Protein AF-A0A958FFM6-F1 (afdb_monomer)

Nearest PDB structures (foldseek):
  8to0-assembly1_Cp  TM=3.064E-01  e=2.381E+00  Mus musculus
  7rro-assembly1_k  TM=3.015E-01  e=3.607E+00  Bos taurus
  7qh7-assembly1_a  TM=2.965E-01  e=4.759E+00  Homo sapiens

Mean predicted aligned error: 13.39 Å

Secondary structure (DSSP, 8-state):
-PPP-------S--S-----------PPPPSSHHHHHHHHHHH--HHHHHHHHHHHHHHTTT--EEEE-TTSS-EEEE-SSSTTPPP---SS-SSS-HHHHHHHHHHHHHHHH-

Radius of gyration: 28.59 Å; Cα contacts (8 Å, |Δi|>4): 71; chains: 1; bounding box: 31×59×91 Å

Structure (mmCIF, N/CA/C/O backbone):
data_AF-A0A958FFM6-F1
#
_entry.id   AF-A0A958FFM6-F1
#
loop_
_atom_site.group_PDB
_atom_site.id
_atom_site.type_symbol
_atom_site.label_atom_id
_atom_site.label_alt_id
_atom_site.label_comp_id
_atom_site.label_asym_id
_atom_site.label_entity_id
_atom_site.label_seq_id
_atom_site.pdbx_PDB_ins_code
_atom_site.Cartn_x
_atom_site.Cartn_y
_atom_site.Cartn_z
_atom_site.occupancy
_atom_site.B_iso_or_equiv
_atom_site.auth_seq_id
_atom_site.auth_comp_id
_atom_site.auth_asym_id
_atom_site.auth_atom_id
_atom_site.pdbx_PDB_model_num
ATOM 1 N N . MET A 1 1 ? 4.378 43.849 -72.735 1.00 42.16 1 MET A N 1
ATOM 2 C CA . MET A 1 1 ? 5.425 43.231 -71.892 1.00 42.16 1 MET A CA 1
ATOM 3 C C . MET A 1 1 ? 4.950 41.844 -71.479 1.00 42.16 1 MET A C 1
ATOM 5 O O . MET A 1 1 ? 3.832 41.720 -70.995 1.00 42.16 1 MET A O 1
ATOM 9 N N . LEU A 1 2 ? 5.735 40.816 -71.815 1.00 39.72 2 LEU A N 1
ATOM 10 C CA . LEU A 1 2 ? 5.396 39.387 -71.757 1.00 39.72 2 LEU A CA 1
ATOM 11 C C . LEU A 1 2 ? 5.200 38.875 -70.317 1.00 39.72 2 LEU A C 1
ATOM 13 O O . LEU A 1 2 ? 6.012 39.169 -69.445 1.00 39.72 2 LEU A O 1
ATOM 17 N N . ARG A 1 3 ? 4.179 38.035 -70.096 1.00 42.94 3 ARG A N 1
ATOM 18 C CA . ARG A 1 3 ? 4.086 37.148 -68.923 1.00 42.94 3 ARG A CA 1
ATOM 19 C C . ARG A 1 3 ? 4.833 35.839 -69.224 1.00 42.94 3 ARG A C 1
ATOM 21 O O . ARG A 1 3 ? 4.546 35.250 -70.266 1.00 42.94 3 ARG A O 1
ATOM 28 N N . PRO A 1 4 ? 5.728 35.339 -68.356 1.00 51.75 4 PRO A N 1
ATOM 29 C CA . PRO A 1 4 ? 6.276 34.000 -68.522 1.00 51.75 4 PRO A CA 1
ATOM 30 C C . PRO A 1 4 ? 5.272 32.941 -68.045 1.00 51.75 4 PRO A C 1
ATOM 32 O O . PRO A 1 4 ? 4.743 32.993 -66.935 1.00 51.75 4 PRO A O 1
ATOM 35 N N . ILE A 1 5 ? 5.015 31.981 -68.930 1.00 53.03 5 ILE A N 1
ATOM 36 C CA . ILE A 1 5 ? 4.238 30.764 -68.700 1.00 53.03 5 ILE A CA 1
ATOM 37 C C . ILE A 1 5 ? 5.101 29.817 -67.858 1.00 53.03 5 ILE A C 1
ATOM 39 O O . ILE A 1 5 ? 6.092 29.279 -68.351 1.00 53.03 5 ILE A O 1
ATOM 43 N N . ILE A 1 6 ? 4.732 29.595 -66.597 1.00 57.38 6 ILE A N 1
ATOM 44 C CA . ILE A 1 6 ? 5.332 28.546 -65.766 1.00 57.38 6 ILE A CA 1
ATOM 45 C C . ILE A 1 6 ? 4.674 27.223 -66.178 1.00 57.38 6 ILE A C 1
ATOM 47 O O . ILE A 1 6 ? 3.542 26.929 -65.795 1.00 57.38 6 ILE A O 1
ATOM 51 N N . ARG A 1 7 ? 5.357 26.435 -67.019 1.00 52.03 7 ARG A N 1
ATOM 52 C CA . ARG A 1 7 ? 4.976 25.041 -67.288 1.00 52.03 7 ARG A CA 1
ATOM 53 C C . ARG A 1 7 ? 5.290 24.225 -66.036 1.00 52.03 7 ARG A C 1
ATOM 55 O O . ARG A 1 7 ? 6.447 23.910 -65.778 1.00 52.03 7 ARG A O 1
ATOM 62 N N . ASN A 1 8 ? 4.246 23.888 -65.284 1.00 49.41 8 ASN A N 1
ATOM 63 C CA . ASN A 1 8 ? 4.277 22.841 -64.270 1.00 49.41 8 ASN A CA 1
ATOM 64 C C . ASN A 1 8 ? 4.719 21.527 -64.922 1.00 49.41 8 ASN A C 1
ATOM 66 O O .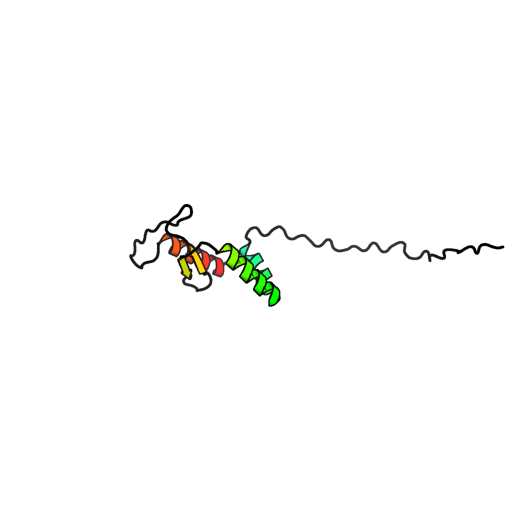 ASN A 1 8 ? 3.951 20.893 -65.644 1.00 49.41 8 ASN A O 1
ATOM 70 N N . LEU A 1 9 ? 5.965 21.134 -64.674 1.00 56.12 9 LEU A N 1
ATOM 71 C CA . LEU A 1 9 ? 6.494 19.825 -65.026 1.00 56.12 9 LEU A CA 1
ATOM 72 C C . LEU A 1 9 ? 6.414 18.945 -63.771 1.00 56.12 9 LEU A C 1
ATOM 74 O O . LEU A 1 9 ? 7.392 18.780 -63.051 1.00 56.12 9 LEU A O 1
ATOM 78 N N . PHE A 1 10 ? 5.223 18.427 -63.465 1.00 52.34 10 PHE A N 1
ATOM 79 C CA . PHE A 1 10 ? 5.091 17.344 -62.489 1.00 52.34 10 PHE A CA 1
ATOM 80 C C . PHE A 1 10 ? 5.399 16.020 -63.205 1.00 52.34 10 PHE A C 1
ATOM 82 O O . PHE A 1 10 ? 4.708 15.695 -64.174 1.00 52.34 10 PHE A O 1
ATOM 89 N N . PRO A 1 11 ? 6.426 15.254 -62.794 1.00 48.25 11 PRO A N 1
ATOM 90 C CA . PRO A 1 11 ? 6.680 13.946 -63.378 1.00 48.25 11 PRO A CA 1
ATOM 91 C C . PRO A 1 11 ? 5.569 12.966 -62.972 1.00 48.25 11 PRO A C 1
ATOM 93 O O . PRO A 1 11 ? 5.259 12.799 -61.795 1.00 48.25 11 PRO A O 1
ATOM 96 N N . ALA A 1 12 ? 4.982 12.301 -63.968 1.00 57.31 12 ALA A N 1
ATOM 97 C CA . ALA A 1 12 ? 3.825 11.407 -63.864 1.00 57.31 12 ALA A CA 1
ATOM 98 C C . ALA A 1 12 ? 4.116 10.020 -63.231 1.00 57.31 12 ALA A C 1
ATOM 100 O O . ALA A 1 12 ? 3.433 9.050 -63.541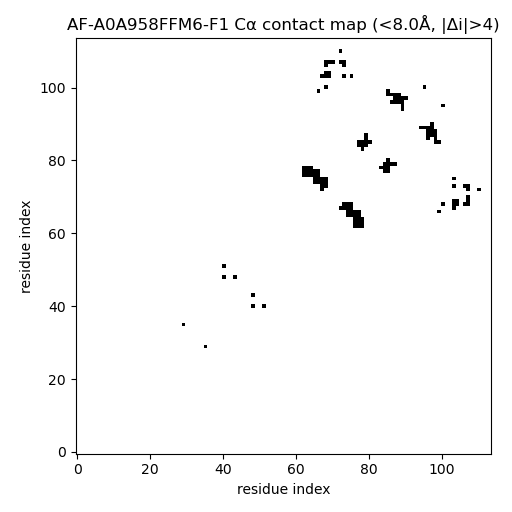 1.00 57.31 12 ALA A O 1
ATOM 101 N N . TRP A 1 13 ? 5.112 9.902 -62.345 1.00 50.66 13 TRP A N 1
ATOM 102 C CA . TRP A 1 13 ? 5.593 8.617 -61.799 1.00 50.66 13 TRP A CA 1
ATOM 103 C C . TRP A 1 13 ? 5.304 8.408 -60.302 1.00 50.66 13 TRP A C 1
ATOM 105 O O . TRP A 1 13 ? 5.999 7.653 -59.633 1.00 50.66 13 TRP A O 1
ATOM 115 N N . LEU A 1 14 ? 4.271 9.055 -59.757 1.00 51.88 14 LEU A N 1
ATOM 116 C CA . LEU A 1 14 ? 3.816 8.847 -58.370 1.00 51.88 14 LEU A CA 1
ATOM 117 C C . LEU A 1 14 ? 2.365 8.350 -58.308 1.00 51.88 14 LEU A C 1
ATOM 119 O O . LEU A 1 14 ? 1.610 8.696 -57.405 1.00 51.88 14 LEU A O 1
ATOM 123 N N . ALA A 1 15 ? 1.953 7.536 -59.277 1.00 55.12 15 ALA A N 1
ATOM 124 C CA . ALA A 1 15 ? 0.686 6.820 -59.217 1.00 55.12 15 ALA A CA 1
ATOM 125 C C . ALA A 1 15 ? 0.972 5.342 -58.937 1.00 55.12 15 ALA A C 1
ATOM 127 O O . ALA A 1 15 ? 1.290 4.592 -59.852 1.00 55.12 15 ALA A O 1
ATOM 128 N N . GLY A 1 16 ? 0.869 4.925 -57.673 1.00 54.91 16 GLY A N 1
ATOM 129 C CA . GLY A 1 16 ? 0.766 3.497 -57.356 1.00 54.91 16 GLY A CA 1
ATOM 130 C C . GLY A 1 16 ? 1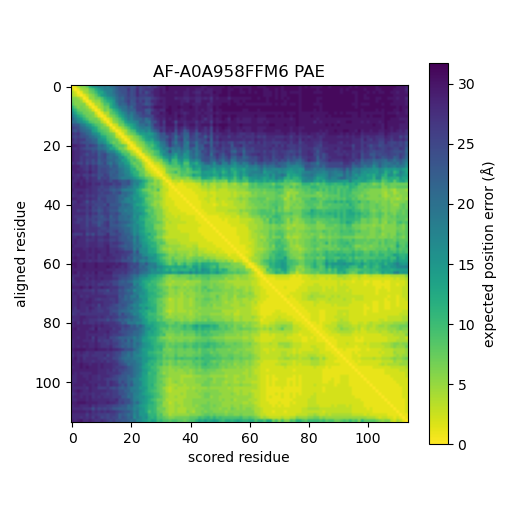.707 2.966 -56.286 1.00 54.91 16 GLY A C 1
ATOM 131 O O . GLY A 1 16 ? 2.259 1.887 -56.452 1.00 54.91 16 GLY A O 1
ATOM 132 N N . MET A 1 17 ? 1.858 3.663 -55.162 1.00 58.94 17 MET A N 1
ATOM 133 C CA . MET A 1 17 ? 2.306 3.005 -53.937 1.00 58.94 17 MET A CA 1
ATOM 134 C C . MET A 1 17 ? 1.194 3.158 -52.905 1.00 58.94 17 MET A C 1
ATOM 136 O O . MET A 1 17 ? 1.129 4.142 -52.174 1.00 58.94 17 MET A O 1
ATOM 140 N N . VAL A 1 18 ? 0.257 2.207 -52.908 1.00 59.91 18 VAL A N 1
ATOM 141 C CA . VAL A 1 18 ? -0.688 2.045 -51.801 1.00 59.91 18 VAL A CA 1
ATOM 142 C C . VAL A 1 18 ? 0.152 1.586 -50.621 1.00 59.91 18 VAL A C 1
ATOM 144 O O . VAL A 1 18 ? 0.512 0.416 -50.513 1.00 59.91 18 VAL A O 1
ATOM 147 N N . ILE A 1 19 ? 0.546 2.536 -49.780 1.00 63.81 19 ILE A N 1
ATOM 148 C CA . ILE A 1 19 ? 1.216 2.237 -48.526 1.00 63.81 19 ILE A CA 1
ATOM 149 C C . ILE A 1 19 ? 0.153 1.568 -47.655 1.00 63.81 19 ILE A C 1
ATOM 151 O O . ILE A 1 19 ? -0.710 2.236 -47.087 1.00 63.81 19 ILE A O 1
ATOM 155 N N . PHE A 1 20 ? 0.178 0.237 -47.592 1.00 55.97 20 PHE A N 1
ATOM 156 C CA . PHE A 1 20 ? -0.497 -0.508 -46.538 1.00 55.97 20 PHE A CA 1
ATOM 157 C C . PHE A 1 20 ? 0.228 -0.158 -45.236 1.00 55.97 20 PHE A C 1
ATOM 159 O O . PHE A 1 20 ? 1.176 -0.830 -44.835 1.00 55.97 20 PHE A O 1
ATOM 166 N N . LEU A 1 21 ? -0.169 0.949 -44.600 1.00 64.19 21 LEU A N 1
ATOM 167 C CA . LEU A 1 21 ? 0.153 1.141 -43.195 1.00 64.19 21 LEU A CA 1
ATOM 168 C C . LEU A 1 21 ? -0.491 -0.037 -42.455 1.00 64.19 21 LEU A C 1
ATOM 170 O O . LEU A 1 21 ? -1.702 -0.236 -42.608 1.00 64.19 21 LEU A O 1
ATOM 174 N N . PRO A 1 22 ? 0.267 -0.827 -41.677 1.00 59.09 22 PRO A N 1
ATOM 175 C CA . PRO A 1 22 ? -0.359 -1.792 -40.801 1.00 59.09 22 PRO A CA 1
ATOM 176 C C . PRO A 1 22 ? -1.247 -0.988 -39.854 1.00 59.09 22 PRO A C 1
ATOM 178 O O . PRO A 1 22 ? -0.770 -0.104 -39.139 1.00 59.09 22 PRO A O 1
ATOM 181 N N . LEU A 1 23 ? -2.552 -1.251 -39.902 1.00 59.00 23 LEU A N 1
ATOM 182 C CA . LEU A 1 23 ? -3.477 -0.741 -38.908 1.00 59.00 23 LEU A CA 1
ATOM 183 C C . LEU A 1 23 ? -2.992 -1.327 -37.583 1.00 59.00 23 LEU A C 1
ATOM 185 O O . LEU A 1 23 ? -3.131 -2.529 -37.356 1.00 59.00 23 LEU A O 1
ATOM 189 N N . ALA A 1 24 ? -2.318 -0.512 -36.770 1.00 61.47 24 ALA A N 1
ATOM 190 C CA . ALA A 1 24 ? -1.885 -0.928 -35.449 1.00 61.47 24 ALA A CA 1
ATOM 191 C C . ALA A 1 24 ? -3.132 -1.440 -34.730 1.00 61.47 24 ALA A C 1
ATOM 193 O O . ALA A 1 24 ? -4.080 -0.682 -34.516 1.00 61.47 24 ALA A O 1
ATOM 194 N N . ALA A 1 25 ? -3.170 -2.743 -34.453 1.00 57.50 25 ALA A N 1
ATOM 195 C CA . ALA A 1 25 ? -4.279 -3.350 -33.747 1.00 57.50 25 ALA A CA 1
ATOM 196 C C . ALA A 1 25 ? -4.383 -2.644 -32.392 1.00 57.50 25 ALA A C 1
ATOM 198 O O . ALA A 1 25 ? -3.500 -2.796 -31.545 1.00 57.50 25 ALA A O 1
ATOM 199 N N . GLN A 1 26 ? -5.422 -1.825 -32.213 1.00 61.88 26 GLN A N 1
ATOM 200 C CA . GLN A 1 26 ? -5.745 -1.266 -30.908 1.00 61.88 26 GLN A CA 1
ATOM 201 C C . GLN A 1 26 ? -5.990 -2.453 -29.981 1.00 61.88 26 GLN A C 1
ATOM 203 O O . GLN A 1 26 ? -6.951 -3.201 -30.163 1.00 61.88 26 GLN A O 1
ATOM 2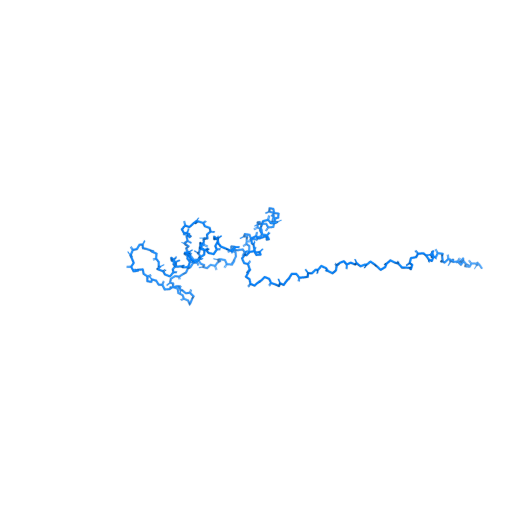08 N N . GLN A 1 27 ? -5.069 -2.663 -29.039 1.00 63.16 27 GLN A N 1
ATOM 209 C CA . GLN A 1 27 ? -5.247 -3.662 -27.995 1.00 63.16 27 GLN A CA 1
ATOM 210 C C . GLN A 1 27 ? -6.573 -3.356 -27.285 1.00 63.16 27 GLN A C 1
ATOM 212 O O . GLN A 1 27 ? -6.866 -2.176 -27.045 1.00 63.16 27 GLN A O 1
ATOM 217 N N . PRO A 1 28 ? -7.399 -4.373 -26.985 1.00 64.75 28 PRO A N 1
ATOM 218 C CA . PRO A 1 28 ? -8.622 -4.146 -26.233 1.00 64.75 28 PRO A CA 1
ATOM 219 C C . PRO A 1 28 ? -8.274 -3.434 -24.920 1.00 64.75 28 PRO A C 1
ATOM 221 O O . PRO A 1 28 ? -7.208 -3.696 -24.353 1.00 64.75 28 PRO A O 1
ATOM 224 N N . PRO A 1 29 ? -9.139 -2.525 -24.434 1.00 69.00 29 PRO A N 1
ATOM 225 C CA . PRO A 1 29 ? -8.856 -1.797 -23.208 1.00 69.00 29 PRO A CA 1
ATOM 226 C C . PRO A 1 29 ? -8.579 -2.803 -22.081 1.00 69.00 29 PRO A C 1
ATOM 228 O O . PRO A 1 29 ? -9.325 -3.783 -21.949 1.00 69.00 29 PRO A O 1
ATOM 231 N N . PRO A 1 30 ? -7.508 -2.608 -21.291 1.00 69.81 30 PRO A N 1
ATOM 232 C CA . PRO A 1 30 ? -7.168 -3.536 -20.226 1.00 69.81 30 PRO A CA 1
ATOM 233 C C . PRO A 1 30 ? -8.349 -3.639 -19.258 1.00 69.81 30 PRO A C 1
ATOM 235 O O . PRO A 1 30 ? -8.836 -2.630 -18.752 1.00 69.81 30 PRO A O 1
ATOM 238 N N . LYS A 1 31 ? -8.820 -4.868 -19.009 1.00 61.59 31 LYS A N 1
ATOM 239 C CA . LYS A 1 31 ? -9.949 -5.125 -18.095 1.00 61.59 31 LYS A CA 1
ATOM 240 C C . LYS A 1 31 ? -9.619 -4.699 -16.663 1.00 61.59 31 LYS A C 1
ATOM 242 O O . LYS A 1 31 ? -10.482 -4.187 -15.960 1.00 61.59 31 LYS A O 1
ATOM 247 N N . CYS A 1 32 ? -8.361 -4.886 -16.266 1.00 69.56 32 CYS A N 1
ATOM 248 C CA . CYS A 1 32 ? -7.821 -4.499 -14.971 1.00 69.56 32 CYS A CA 1
ATOM 249 C C . CYS A 1 32 ? -6.614 -3.583 -15.186 1.00 69.56 32 CYS A C 1
ATOM 251 O O . CYS A 1 32 ? -5.689 -3.913 -15.925 1.00 69.56 32 CYS A O 1
ATOM 253 N N . GLY A 1 33 ? -6.603 -2.428 -14.523 1.00 79.75 33 GLY A N 1
ATOM 254 C CA . GLY A 1 33 ? -5.580 -1.407 -14.755 1.00 79.75 33 GLY A CA 1
ATOM 255 C C . GLY A 1 33 ? -4.210 -1.704 -14.139 1.00 79.75 33 GLY A C 1
ATOM 256 O O . GLY A 1 33 ? -3.274 -0.961 -14.409 1.00 79.75 33 GLY A O 1
ATOM 257 N N . MET A 1 34 ? -4.061 -2.731 -13.290 1.00 80.00 34 MET A N 1
ATOM 258 C CA . MET A 1 34 ? -2.816 -2.938 -12.534 1.00 80.00 34 MET A CA 1
ATOM 259 C C . MET A 1 34 ? -1.644 -3.369 -13.421 1.00 80.00 34 MET A C 1
ATOM 261 O O . MET A 1 34 ? -0.625 -2.684 -13.415 1.00 80.00 34 MET A O 1
ATOM 265 N N . ALA A 1 35 ? -1.799 -4.428 -14.222 1.00 80.06 35 ALA A N 1
ATOM 266 C CA . ALA A 1 35 ? -0.753 -4.890 -15.140 1.00 80.06 35 ALA A CA 1
ATOM 267 C C . ALA A 1 35 ? -0.327 -3.775 -16.110 1.00 80.06 35 ALA A C 1
ATOM 269 O O . ALA A 1 35 ? 0.850 -3.440 -16.210 1.00 80.06 35 ALA A O 1
ATOM 270 N N . HIS A 1 36 ? -1.303 -3.078 -16.697 1.00 84.44 36 HIS A N 1
ATOM 271 C CA . HIS A 1 36 ? -1.041 -1.918 -17.547 1.00 84.44 36 HIS A CA 1
ATOM 272 C C . HIS A 1 36 ? -0.293 -0.792 -16.805 1.00 84.44 36 HIS A C 1
ATOM 274 O O . HIS A 1 36 ? 0.623 -0.169 -17.347 1.00 84.44 36 HIS A O 1
ATOM 280 N N . ARG A 1 37 ? -0.633 -0.529 -15.535 1.00 83.06 37 ARG A N 1
ATOM 281 C CA . ARG A 1 37 ? 0.105 0.440 -14.709 1.00 83.06 37 ARG A CA 1
ATOM 282 C C . ARG A 1 37 ? 1.540 -0.001 -14.428 1.00 83.06 37 ARG A C 1
ATOM 284 O O . ARG A 1 37 ? 2.408 0.860 -14.363 1.00 83.06 37 ARG A O 1
ATOM 291 N N . LEU A 1 38 ? 1.806 -1.293 -14.262 1.00 85.06 38 LEU A N 1
ATOM 292 C CA . LEU A 1 38 ? 3.167 -1.803 -14.076 1.00 85.06 38 LEU A CA 1
ATOM 293 C C . LEU A 1 38 ? 3.995 -1.673 -15.355 1.00 85.06 38 LEU A C 1
ATOM 295 O O . LEU A 1 38 ? 5.114 -1.170 -15.298 1.00 85.06 38 LEU A O 1
ATOM 299 N N . GLU A 1 39 ? 3.433 -2.044 -16.503 1.00 86.12 39 GLU A N 1
ATOM 300 C CA . GLU A 1 39 ? 4.089 -1.906 -17.809 1.00 86.12 39 GLU A CA 1
ATOM 301 C C . GLU A 1 39 ? 4.424 -0.448 -18.123 1.00 86.12 39 GLU A C 1
ATOM 303 O O . GLU A 1 39 ? 5.563 -0.124 -18.460 1.00 86.12 39 GLU A O 1
ATOM 308 N N . THR A 1 40 ? 3.453 0.453 -17.946 1.00 86.06 40 THR A N 1
ATOM 309 C CA . THR A 1 40 ? 3.677 1.893 -18.141 1.00 86.06 40 THR A CA 1
ATOM 310 C C . THR A 1 40 ? 4.751 2.422 -17.197 1.00 86.06 40 THR A C 1
ATOM 312 O O . THR A 1 40 ? 5.596 3.208 -17.615 1.00 86.06 40 THR A O 1
ATOM 315 N N . TYR A 1 41 ? 4.786 1.955 -15.947 1.00 87.75 41 TYR A N 1
ATOM 316 C CA . TYR A 1 41 ? 5.820 2.344 -14.993 1.00 87.75 41 TYR A CA 1
ATOM 317 C C . TYR A 1 41 ? 7.209 1.805 -15.356 1.00 87.75 41 TYR A C 1
ATOM 319 O O . TYR A 1 41 ? 8.205 2.510 -15.184 1.00 87.75 41 TYR A O 1
ATOM 327 N N . ALA A 1 42 ? 7.284 0.568 -15.850 1.00 89.31 42 ALA A N 1
ATOM 328 C CA . ALA A 1 42 ? 8.527 -0.073 -16.266 1.00 89.31 42 ALA A CA 1
ATOM 329 C C . ALA A 1 42 ? 9.116 0.585 -17.524 1.00 89.31 42 ALA A C 1
ATOM 331 O O . ALA A 1 42 ? 10.331 0.749 -17.614 1.00 89.31 42 ALA A O 1
ATOM 332 N N . ALA A 1 43 ? 8.256 1.001 -18.457 1.00 92.38 43 ALA A N 1
ATOM 333 C CA . ALA A 1 43 ? 8.645 1.679 -19.690 1.00 92.38 43 ALA A CA 1
ATOM 334 C C . ALA A 1 43 ? 8.932 3.184 -19.511 1.00 92.38 43 ALA A C 1
ATOM 336 O O . ALA A 1 43 ? 9.565 3.792 -20.374 1.00 92.38 43 ALA A O 1
ATOM 337 N N . ALA A 1 44 ? 8.478 3.795 -18.412 1.00 93.94 44 ALA A N 1
ATOM 338 C CA . ALA A 1 44 ? 8.572 5.235 -18.195 1.00 93.94 44 ALA A CA 1
ATOM 339 C C . ALA A 1 44 ? 10.000 5.731 -17.899 1.00 93.94 44 ALA A C 1
ATOM 341 O O . ALA A 1 44 ? 10.777 5.142 -17.135 1.00 93.94 44 ALA A O 1
ATOM 342 N N . THR A 1 45 ? 10.317 6.910 -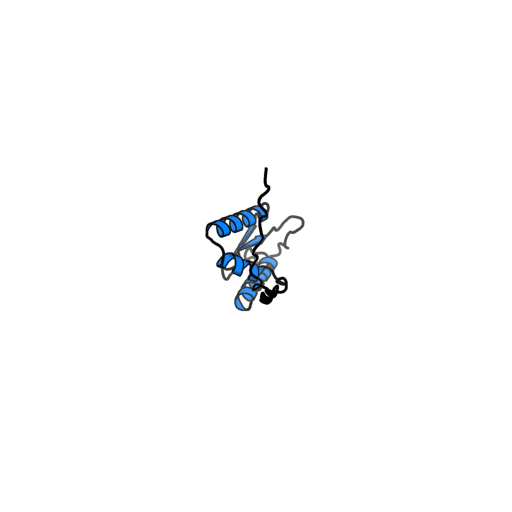18.435 1.00 97.00 45 THR A N 1
ATOM 343 C CA . THR A 1 45 ? 11.542 7.655 -18.128 1.00 97.00 45 THR A CA 1
ATOM 344 C C . THR A 1 45 ? 11.579 8.096 -16.655 1.00 97.00 45 THR A C 1
ATOM 346 O O . THR A 1 45 ? 10.556 8.114 -15.964 1.00 97.00 45 THR A O 1
ATOM 349 N N . PRO A 1 46 ? 12.749 8.479 -16.104 1.00 95.75 46 PRO A N 1
ATOM 350 C CA . PRO A 1 46 ? 12.829 8.992 -14.734 1.00 95.75 46 PRO A CA 1
ATOM 351 C C . PRO A 1 46 ? 11.891 10.178 -14.451 1.00 95.75 46 PRO A C 1
ATOM 353 O O . PRO A 1 46 ? 11.283 10.216 -13.383 1.00 95.75 46 PRO A O 1
ATOM 356 N N . ALA A 1 47 ? 11.739 11.104 -15.404 1.00 94.81 47 ALA A N 1
ATOM 357 C CA . ALA A 1 47 ? 10.860 12.265 -15.264 1.00 94.81 47 ALA A CA 1
ATOM 358 C C . ALA A 1 47 ? 9.374 11.866 -15.260 1.00 94.81 47 ALA A C 1
ATOM 360 O O . ALA A 1 47 ? 8.619 12.294 -14.391 1.00 94.81 47 ALA A O 1
ATOM 361 N N . GLU A 1 48 ? 8.961 10.978 -16.166 1.00 94.19 48 GLU A N 1
ATOM 362 C CA . GLU A 1 48 ? 7.586 10.462 -16.197 1.00 94.19 48 GLU A CA 1
ATOM 363 C C . GLU A 1 48 ? 7.251 9.668 -14.931 1.00 94.19 48 GLU A C 1
ATOM 365 O O . GLU A 1 48 ? 6.183 9.842 -14.348 1.00 94.19 48 GLU A O 1
ATOM 370 N N . ARG A 1 49 ? 8.182 8.844 -14.434 1.00 92.94 49 ARG A N 1
ATOM 371 C CA . ARG A 1 49 ? 7.995 8.128 -13.163 1.00 92.94 49 ARG A CA 1
ATOM 372 C C . ARG A 1 49 ? 7.836 9.076 -11.980 1.00 92.94 49 ARG A C 1
ATOM 374 O O . ARG A 1 49 ? 7.087 8.748 -11.061 1.00 92.94 49 ARG A O 1
ATOM 381 N N . ALA A 1 50 ? 8.520 10.221 -11.981 1.00 92.31 50 ALA A N 1
ATOM 382 C CA . ALA A 1 50 ? 8.334 11.246 -10.957 1.00 92.31 50 ALA A CA 1
ATOM 383 C C . ALA A 1 50 ? 6.912 11.823 -11.012 1.00 92.31 50 ALA A C 1
ATOM 385 O O . ALA A 1 50 ? 6.219 11.809 -9.997 1.00 92.31 50 ALA A O 1
ATOM 386 N N . LEU A 1 51 ? 6.430 12.178 -12.206 1.00 90.06 51 LEU A N 1
ATOM 387 C CA . LEU A 1 51 ? 5.062 12.661 -12.405 1.00 90.06 51 LEU A CA 1
ATOM 388 C C . LEU A 1 51 ? 4.005 11.627 -11.973 1.00 90.06 51 LEU A C 1
ATOM 390 O O . LEU A 1 51 ? 3.046 11.957 -11.279 1.00 90.06 51 LEU A O 1
ATOM 394 N N . LEU A 1 52 ? 4.192 10.347 -12.317 1.00 88.31 52 LEU A N 1
ATOM 395 C CA . LEU A 1 52 ? 3.293 9.268 -11.886 1.00 88.31 52 LEU A CA 1
ATOM 396 C C . LEU A 1 52 ? 3.248 9.128 -10.355 1.00 88.31 52 LEU A C 1
ATOM 398 O O . LEU A 1 52 ? 2.187 8.849 -9.791 1.00 88.31 52 LEU A O 1
ATOM 402 N N . LYS A 1 53 ? 4.384 9.322 -9.670 1.00 87.50 53 LYS A N 1
ATOM 403 C CA . LYS A 1 53 ? 4.437 9.331 -8.199 1.00 87.50 53 LYS A CA 1
ATOM 404 C C . LYS A 1 53 ? 3.701 10.540 -7.620 1.00 87.50 53 LYS A C 1
ATOM 406 O O . LYS A 1 53 ? 2.999 10.382 -6.626 1.00 87.50 53 LYS A O 1
ATOM 411 N N . GLU A 1 54 ? 3.846 11.717 -8.218 1.00 88.88 54 GLU A N 1
ATOM 412 C CA . GLU A 1 54 ? 3.158 12.939 -7.780 1.00 88.88 54 GLU A CA 1
ATOM 413 C C . GLU A 1 54 ? 1.638 12.820 -7.926 1.00 88.88 54 GLU A C 1
ATOM 415 O O . GLU A 1 54 ? 0.918 13.050 -6.955 1.00 88.88 54 GLU A O 1
ATOM 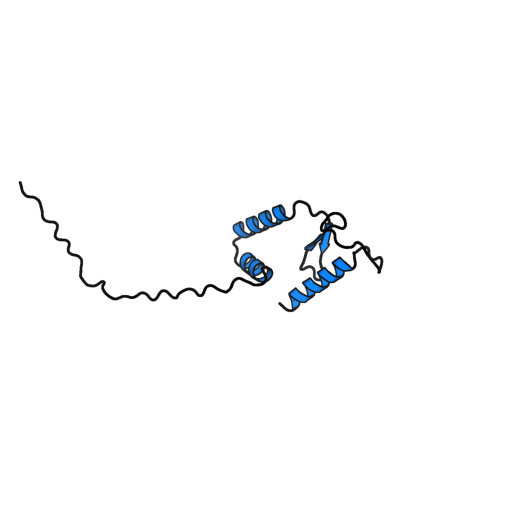420 N N . ASN A 1 55 ? 1.153 12.346 -9.077 1.00 87.00 55 ASN A N 1
ATOM 421 C CA . ASN A 1 55 ? -0.275 12.103 -9.302 1.00 87.00 55 ASN A CA 1
ATOM 422 C C . ASN A 1 55 ? -0.854 11.121 -8.278 1.00 87.00 55 ASN A C 1
ATOM 424 O O . ASN A 1 55 ? -1.922 11.360 -7.720 1.00 87.00 55 ASN A O 1
ATOM 428 N N . ARG A 1 56 ? -0.123 10.039 -7.974 1.00 82.75 56 ARG A N 1
ATOM 429 C CA . ARG A 1 56 ? -0.530 9.081 -6.939 1.00 82.75 56 ARG A CA 1
ATOM 430 C C . ARG A 1 56 ? -0.634 9.743 -5.564 1.00 82.75 56 ARG A C 1
ATOM 432 O O . ARG A 1 56 ? -1.622 9.525 -4.873 1.00 82.75 56 ARG A O 1
ATOM 439 N N . ARG A 1 57 ? 0.350 10.559 -5.176 1.00 80.56 57 ARG A N 1
ATOM 440 C CA . ARG A 1 57 ? 0.332 11.275 -3.888 1.00 80.56 57 ARG A CA 1
ATOM 441 C C . ARG A 1 57 ? -0.853 12.230 -3.781 1.00 80.56 57 ARG A C 1
ATOM 443 O O . ARG A 1 57 ? -1.445 12.321 -2.714 1.00 80.56 57 ARG A O 1
ATOM 450 N N . ALA A 1 58 ? -1.214 12.906 -4.870 1.00 79.38 58 ALA A N 1
ATOM 451 C CA . ALA A 1 58 ? -2.390 13.772 -4.902 1.00 79.38 58 ALA A CA 1
ATOM 452 C C . ALA A 1 58 ? -3.694 12.983 -4.677 1.00 79.38 58 ALA A C 1
ATOM 454 O O . ALA A 1 58 ? -4.560 13.438 -3.940 1.00 79.38 58 ALA A O 1
ATOM 455 N N . GLN A 1 59 ? -3.811 11.775 -5.239 1.00 74.06 59 GLN A N 1
ATOM 456 C CA . GLN A 1 59 ? -4.973 10.898 -5.020 1.00 74.06 59 GLN A CA 1
ATOM 457 C C . GLN A 1 59 ? -5.058 10.328 -3.596 1.00 74.06 59 GLN A C 1
ATOM 459 O O . GLN A 1 59 ? -6.128 9.913 -3.171 1.00 74.06 59 GLN A O 1
ATOM 464 N N . GLN A 1 60 ? -3.941 10.287 -2.872 1.00 72.50 60 GLN A N 1
ATOM 465 C CA . GLN A 1 60 ? -3.854 9.751 -1.511 1.00 72.50 60 GLN A CA 1
ATOM 466 C C . GLN A 1 60 ? -4.123 10.807 -0.426 1.00 72.50 60 GLN A C 1
ATOM 468 O O . GLN A 1 60 ? -4.030 10.492 0.758 1.00 72.50 60 GLN A O 1
ATOM 473 N N . GLN A 1 61 ? -4.428 12.055 -0.799 1.00 65.44 61 GLN A N 1
ATOM 474 C CA . GLN A 1 61 ? -4.721 13.129 0.152 1.00 65.44 61 GLN A CA 1
ATOM 475 C C . GLN A 1 61 ? -6.029 12.832 0.904 1.00 65.44 61 GLN A C 1
ATOM 477 O O . GLN A 1 61 ? -7.111 13.103 0.397 1.00 65.44 61 GLN A O 1
ATOM 482 N N . GLY A 1 62 ? -5.919 12.261 2.105 1.00 67.88 62 GLY A N 1
ATOM 483 C CA . GLY A 1 62 ? -7.051 11.949 2.986 1.00 67.88 62 GLY A CA 1
ATOM 484 C C . GLY A 1 62 ? -6.862 10.657 3.778 1.00 67.88 62 GLY A C 1
ATOM 485 O O . GLY A 1 62 ? -7.187 10.628 4.956 1.00 67.88 62 GLY A O 1
ATOM 486 N N . LEU A 1 63 ? -6.228 9.649 3.173 1.00 74.00 63 LEU A N 1
ATOM 487 C CA . LEU A 1 63 ? -6.015 8.347 3.805 1.00 74.00 63 LEU A CA 1
ATOM 488 C C . LEU A 1 63 ? -4.862 8.420 4.809 1.00 74.00 63 LEU A C 1
ATOM 490 O O . LEU A 1 63 ? -3.715 8.682 4.432 1.00 74.00 63 LEU A O 1
ATOM 494 N N . THR A 1 64 ? -5.159 8.180 6.083 1.00 77.81 64 THR A N 1
ATOM 495 C CA . THR A 1 64 ? -4.178 8.306 7.171 1.00 77.81 64 THR A CA 1
ATOM 496 C C . THR A 1 64 ? -3.550 6.989 7.594 1.00 77.81 64 THR A C 1
ATOM 498 O O . THR A 1 64 ? -2.412 6.998 8.063 1.00 77.81 64 THR A O 1
ATOM 501 N N . GLU A 1 65 ? -4.252 5.866 7.436 1.00 90.31 65 GLU A N 1
ATOM 502 C CA . GLU A 1 65 ? -3.757 4.566 7.885 1.00 90.31 65 GLU A CA 1
ATOM 503 C C . GLU A 1 65 ? -3.178 3.758 6.722 1.00 90.31 65 GLU A C 1
ATOM 505 O O . GLU A 1 65 ? -3.661 3.808 5.585 1.00 90.31 65 GLU A O 1
ATOM 510 N N . THR A 1 66 ? -2.104 3.017 7.009 1.00 92.56 66 THR A N 1
ATOM 511 C CA . THR A 1 66 ? -1.416 2.192 6.014 1.00 92.56 66 THR A CA 1
ATOM 512 C C . THR A 1 66 ? -1.042 0.833 6.569 1.00 92.56 66 THR A C 1
ATOM 514 O O . THR A 1 66 ? -0.586 0.738 7.705 1.00 92.56 66 THR A O 1
ATOM 517 N N . TYR A 1 67 ? -1.152 -0.192 5.733 1.00 94.50 67 TYR A N 1
ATOM 518 C CA . TYR A 1 67 ? -0.766 -1.559 6.044 1.00 94.50 67 TYR A CA 1
ATOM 519 C C . TYR A 1 67 ? 0.032 -2.151 4.887 1.00 94.50 67 TYR A C 1
ATOM 521 O O . TYR A 1 67 ? -0.394 -2.101 3.731 1.00 94.50 67 TYR A O 1
ATOM 529 N N . LEU A 1 68 ? 1.220 -2.669 5.188 1.00 95.69 68 LEU A N 1
ATOM 530 C CA . LEU A 1 68 ? 2.067 -3.339 4.207 1.00 95.69 68 LEU A CA 1
ATOM 531 C C . LEU A 1 68 ? 1.666 -4.812 4.134 1.00 95.69 68 LEU A C 1
ATOM 533 O O . LEU A 1 68 ? 1.587 -5.476 5.166 1.00 95.69 68 LEU A O 1
ATOM 537 N N . SER A 1 69 ? 1.439 -5.321 2.925 1.00 96.19 69 SER A N 1
ATOM 538 C CA . SER A 1 6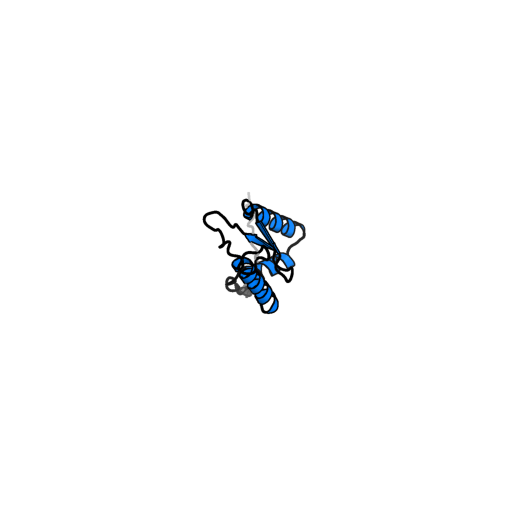9 ? 1.118 -6.731 2.733 1.00 96.19 69 SER A CA 1
ATOM 539 C C . SER A 1 69 ? 2.259 -7.639 3.216 1.00 96.19 69 SER A C 1
ATOM 541 O O . SER A 1 69 ? 3.424 -7.229 3.153 1.00 96.19 69 SER A O 1
ATOM 543 N N . PRO A 1 70 ? 1.967 -8.866 3.689 1.00 95.44 70 PRO A N 1
ATOM 544 C CA . PRO A 1 70 ? 2.989 -9.790 4.182 1.00 95.44 70 PRO A CA 1
ATOM 545 C C . PRO A 1 70 ? 4.149 -10.042 3.210 1.00 95.44 70 PRO A C 1
ATOM 547 O O . PRO A 1 70 ? 5.291 -10.178 3.648 1.00 95.44 70 PRO A O 1
ATOM 550 N N . SER A 1 71 ? 3.889 -10.073 1.898 1.00 95.62 71 SER A N 1
ATOM 551 C CA . SER A 1 71 ? 4.943 -10.234 0.889 1.00 95.62 71 SER A CA 1
ATOM 552 C C . SER A 1 71 ? 5.747 -8.954 0.617 1.00 95.62 71 SER A C 1
ATOM 554 O O . SER A 1 71 ? 6.777 -9.005 -0.054 1.00 95.62 71 SER A O 1
ATOM 556 N N . GLY A 1 72 ? 5.279 -7.796 1.088 1.00 94.31 72 GLY A N 1
ATOM 557 C CA . GLY A 1 72 ? 5.913 -6.494 0.887 1.00 94.31 72 GLY A CA 1
ATOM 558 C C . GLY A 1 72 ? 5.655 -5.849 -0.480 1.00 94.31 72 GLY A C 1
ATOM 559 O O . GLY A 1 72 ? 6.261 -4.821 -0.784 1.00 94.31 72 GLY A O 1
ATOM 560 N N . HIS A 1 73 ? 4.775 -6.413 -1.314 1.00 90.88 73 HIS A N 1
ATOM 561 C CA . HIS A 1 73 ? 4.499 -5.878 -2.655 1.00 90.88 73 HIS A CA 1
ATOM 562 C C . HIS A 1 73 ? 3.480 -4.734 -2.650 1.00 90.88 73 HIS A C 1
ATOM 564 O O . HIS A 1 73 ? 3.537 -3.855 -3.516 1.00 90.88 73 HIS A O 1
ATOM 570 N N . PHE A 1 74 ? 2.561 -4.717 -1.681 1.00 92.19 74 PHE A N 1
ATOM 571 C CA . PHE A 1 74 ? 1.458 -3.762 -1.656 1.00 92.19 74 PHE A CA 1
ATOM 572 C C . PHE A 1 74 ? 1.418 -2.976 -0.353 1.00 92.19 74 PHE A C 1
ATOM 574 O O . PHE A 1 74 ? 1.309 -3.545 0.727 1.00 92.19 74 PHE A O 1
ATOM 581 N N . LEU A 1 75 ? 1.434 -1.647 -0.468 1.00 92.38 75 LEU A N 1
ATOM 582 C CA . LEU A 1 75 ? 1.064 -0.747 0.620 1.00 92.38 75 LEU A CA 1
ATOM 583 C C . LEU A 1 75 ? -0.411 -0.369 0.458 1.00 92.38 75 LEU A C 1
ATOM 585 O O . LEU A 1 75 ? -0.781 0.300 -0.512 1.00 92.38 75 LEU A O 1
ATOM 589 N N . ILE A 1 76 ? -1.240 -0.825 1.390 1.00 92.06 76 ILE A N 1
ATOM 590 C CA . ILE A 1 76 ? -2.688 -0.631 1.402 1.00 92.06 76 ILE A CA 1
ATOM 591 C C . ILE A 1 76 ? -2.999 0.573 2.277 1.00 92.06 76 ILE A C 1
ATOM 593 O O . ILE A 1 76 ? -2.545 0.648 3.413 1.00 92.06 76 ILE A O 1
ATOM 597 N N . TYR A 1 77 ? -3.774 1.505 1.738 1.00 91.62 77 TYR A N 1
ATOM 598 C CA . TYR A 1 77 ? -4.290 2.657 2.465 1.00 91.62 77 TYR A CA 1
ATOM 599 C C . TYR A 1 77 ? -5.731 2.362 2.855 1.00 91.62 77 TYR A C 1
ATOM 601 O O . TYR A 1 77 ? -6.487 1.866 2.017 1.00 91.62 77 TYR A O 1
ATOM 609 N N . TYR A 1 78 ? -6.097 2.641 4.099 1.00 91.56 78 TYR A N 1
ATOM 610 C CA . TYR A 1 78 ? -7.424 2.330 4.617 1.00 91.56 78 TYR A CA 1
ATOM 611 C C . TYR A 1 78 ? -7.840 3.331 5.699 1.00 91.56 78 TYR A C 1
ATOM 613 O O . TYR A 1 78 ? -7.036 4.142 6.158 1.00 91.56 78 TYR A O 1
ATOM 621 N N . GLU A 1 79 ? -9.111 3.268 6.083 1.00 92.38 79 GLU A N 1
ATOM 622 C CA . GLU A 1 79 ? -9.688 4.020 7.195 1.00 92.38 79 GLU A CA 1
ATOM 623 C C . GLU A 1 79 ? -10.601 3.082 7.986 1.00 92.38 79 GLU A C 1
ATOM 625 O O . GLU A 1 79 ? -11.294 2.249 7.401 1.00 92.38 79 GLU A O 1
ATOM 630 N N . THR A 1 80 ? -10.612 3.212 9.310 1.00 92.31 80 THR A N 1
ATOM 631 C CA . THR A 1 80 ? -11.529 2.481 10.211 1.00 92.31 80 THR A CA 1
ATOM 632 C C . THR A 1 80 ? -12.747 3.316 10.619 1.00 92.31 80 THR A C 1
ATOM 634 O O . THR A 1 80 ? -13.628 2.858 11.343 1.00 92.31 80 THR A O 1
ATOM 637 N N . SER A 1 81 ? -12.831 4.555 10.130 1.00 90.75 81 SER A N 1
ATOM 638 C CA . SER A 1 81 ? -13.940 5.476 10.376 1.00 90.75 81 SER A CA 1
ATOM 639 C C . SER A 1 81 ? -14.236 6.301 9.125 1.00 90.75 81 SER A C 1
ATOM 641 O O . SER A 1 81 ? -13.353 6.492 8.300 1.00 90.75 81 SER A O 1
ATOM 643 N N . GLY A 1 82 ? -15.478 6.763 8.960 1.00 89.44 82 GLY A N 1
ATOM 644 C CA . GLY A 1 82 ? -15.918 7.457 7.745 1.00 89.44 82 GLY A CA 1
ATOM 645 C C . GLY A 1 82 ? -16.885 6.628 6.898 1.00 89.44 82 GLY A C 1
ATOM 646 O O . GLY A 1 82 ? -17.366 5.581 7.324 1.00 89.44 82 GLY A O 1
ATOM 647 N N . ILE A 1 83 ? -17.228 7.141 5.714 1.00 89.81 83 ILE A N 1
ATOM 648 C CA . ILE A 1 83 ? -18.225 6.516 4.829 1.00 89.81 83 ILE A CA 1
ATOM 649 C C . ILE A 1 83 ? -17.684 5.272 4.112 1.00 89.81 83 ILE A C 1
ATOM 651 O O . ILE A 1 83 ? -18.430 4.317 3.916 1.00 89.81 83 ILE A O 1
ATOM 655 N N . ASP A 1 84 ? -16.390 5.274 3.790 1.00 88.56 84 ASP A N 1
ATOM 656 C CA . ASP A 1 84 ? -15.693 4.199 3.072 1.00 88.56 84 ASP A CA 1
ATOM 657 C C . ASP A 1 84 ? -14.810 3.356 4.013 1.00 88.56 84 ASP A C 1
ATOM 659 O O . ASP A 1 84 ? -13.857 2.702 3.585 1.00 88.56 84 ASP A O 1
ATOM 663 N N . ALA A 1 85 ? -15.118 3.389 5.313 1.00 91.62 85 ALA A N 1
ATOM 664 C CA . ALA A 1 85 ? -14.358 2.697 6.340 1.00 91.62 85 ALA A CA 1
ATOM 665 C C . ALA A 1 85 ? -14.460 1.176 6.214 1.00 91.62 85 ALA A C 1
ATOM 667 O O . ALA A 1 85 ? -15.532 0.616 5.961 1.00 91.62 85 ALA A O 1
ATOM 668 N N . ILE A 1 86 ? -13.344 0.496 6.465 1.00 94.19 86 ILE A N 1
ATOM 669 C CA . ILE A 1 86 ? -13.348 -0.953 6.625 1.00 94.19 86 ILE A CA 1
ATOM 670 C C . ILE A 1 86 ? -13.921 -1.330 7.998 1.00 94.19 86 ILE A C 1
ATOM 672 O O . ILE A 1 86 ? -13.846 -0.539 8.940 1.00 94.19 86 ILE A O 1
ATOM 676 N N . PRO A 1 87 ? -14.444 -2.555 8.151 1.00 95.38 87 PRO A N 1
ATOM 677 C CA . PRO A 1 87 ? -14.766 -3.080 9.468 1.00 95.38 87 PRO A CA 1
ATOM 678 C C . PRO A 1 87 ? -13.518 -3.168 10.361 1.00 95.38 87 PRO A C 1
ATOM 680 O O . PRO A 1 87 ? -12.466 -3.619 9.910 1.00 95.38 87 PRO A O 1
ATOM 683 N N . ASP A 1 88 ? -13.660 -2.801 11.631 1.00 94.56 88 ASP A N 1
ATOM 684 C CA . ASP A 1 88 ? -12.584 -2.729 12.629 1.00 94.56 88 ASP A CA 1
ATOM 685 C C . ASP A 1 88 ? -12.415 -4.018 13.457 1.00 94.56 88 ASP A C 1
ATOM 687 O O . ASP A 1 88 ? -11.651 -4.044 14.420 1.00 94.56 88 ASP A O 1
ATOM 691 N N . TYR A 1 89 ? -13.114 -5.102 13.098 1.00 95.25 89 TYR A N 1
ATOM 692 C CA . TYR A 1 89 ? -13.047 -6.352 13.851 1.00 95.25 89 TYR A CA 1
ATOM 693 C C . TYR A 1 89 ? -11.672 -7.024 13.719 1.00 95.25 89 TYR A C 1
ATOM 695 O O . TYR A 1 89 ? -11.182 -7.284 12.619 1.00 95.25 89 TYR A O 1
ATOM 703 N N . ASP A 1 90 ? -11.101 -7.362 14.870 1.00 96.31 90 ASP A N 1
ATOM 704 C CA . ASP A 1 90 ? -9.866 -8.126 15.018 1.00 96.31 90 ASP A CA 1
ATOM 705 C C . ASP A 1 90 ? -10.126 -9.287 15.993 1.00 96.31 90 ASP A C 1
ATOM 707 O O . ASP A 1 90 ? -10.169 -9.125 17.217 1.00 96.31 90 ASP A O 1
ATOM 711 N N . ARG A 1 91 ? -10.380 -10.479 15.442 1.00 96.88 91 ARG A N 1
ATOM 712 C CA . ARG A 1 91 ? -10.728 -11.669 16.237 1.00 96.88 91 ARG A CA 1
ATOM 713 C C . ARG A 1 91 ? -9.528 -12.311 16.916 1.00 96.88 91 ARG A C 1
ATOM 715 O O . ARG A 1 91 ? -9.723 -13.037 17.891 1.00 96.88 91 ARG A O 1
ATOM 722 N N . ASN A 1 92 ? -8.327 -12.123 16.377 1.00 96.50 92 ASN A N 1
ATOM 723 C CA . ASN A 1 92 ? -7.114 -12.746 16.897 1.00 96.50 92 ASN A CA 1
ATOM 724 C C . ASN A 1 92 ? -6.348 -11.802 17.856 1.00 96.50 92 ASN A C 1
ATOM 726 O O . ASN A 1 92 ? -5.463 -12.265 18.576 1.00 96.50 92 ASN A O 1
ATOM 730 N N . SER A 1 93 ? -6.765 -10.531 17.930 1.00 96.12 93 SER A N 1
ATOM 731 C CA . SER A 1 93 ? -6.199 -9.469 18.765 1.00 96.12 93 SER A CA 1
ATOM 732 C C . SER A 1 93 ? -4.729 -9.159 18.453 1.00 96.12 93 SER A C 1
ATOM 734 O O . SER A 1 93 ? -3.965 -8.821 19.361 1.00 96.12 93 SER A O 1
ATOM 736 N N . ASP A 1 94 ? -4.318 -9.291 17.188 1.00 95.12 94 ASP A N 1
ATOM 737 C CA . ASP A 1 94 ? -2.968 -8.960 16.717 1.00 95.12 94 ASP A CA 1
ATOM 738 C C . ASP A 1 94 ? -2.778 -7.471 16.371 1.00 95.12 94 ASP A C 1
ATOM 740 O O . ASP A 1 94 ? -1.657 -7.033 16.096 1.00 95.12 94 ASP A O 1
ATOM 744 N N . GLY A 1 95 ? -3.850 -6.678 16.456 1.00 93.56 95 GLY A N 1
ATOM 745 C CA . GLY A 1 95 ? -3.863 -5.246 16.181 1.00 93.56 95 GLY A CA 1
ATOM 746 C C . GLY A 1 95 ? -4.152 -4.894 14.721 1.00 93.56 95 GLY A C 1
ATOM 747 O O . GLY A 1 95 ? -4.100 -3.713 14.377 1.00 93.56 95 GLY A O 1
ATOM 748 N N . THR A 1 96 ? -4.457 -5.876 13.869 1.00 94.94 96 THR A N 1
ATOM 749 C CA . THR A 1 96 ? -4.825 -5.681 12.464 1.00 94.94 96 THR A CA 1
ATOM 750 C C . THR A 1 96 ? -6.270 -6.124 12.231 1.00 94.94 96 THR A C 1
ATOM 752 O O . THR A 1 96 ? -6.625 -7.251 12.566 1.00 94.94 96 THR A O 1
ATOM 755 N N . PRO A 1 97 ? -7.124 -5.305 11.591 1.00 96.62 97 PRO A N 1
ATOM 756 C CA . PRO A 1 97 ? -8.452 -5.764 11.211 1.00 96.62 97 PRO A CA 1
ATOM 757 C C . PRO A 1 97 ? -8.386 -6.983 10.281 1.00 96.62 97 PRO A C 1
ATOM 759 O O . PRO A 1 97 ? -7.725 -6.959 9.241 1.00 96.62 97 PRO A O 1
ATOM 762 N N . ASP A 1 98 ? -9.149 -8.026 10.597 1.00 96.94 98 ASP A N 1
ATOM 763 C CA . ASP A 1 98 ? -9.213 -9.283 9.834 1.00 96.94 98 ASP A CA 1
ATOM 764 C C . ASP A 1 98 ? -9.546 -9.046 8.340 1.00 96.94 98 ASP A C 1
ATOM 766 O O . ASP A 1 98 ? -9.070 -9.751 7.445 1.00 96.94 98 ASP A O 1
ATOM 770 N N . TYR A 1 99 ? -10.400 -8.053 8.047 1.00 96.44 99 TYR A N 1
ATOM 771 C CA . TYR A 1 99 ? -10.733 -7.670 6.669 1.00 96.44 99 TYR A CA 1
ATOM 772 C C . TYR A 1 99 ? -9.486 -7.212 5.901 1.00 96.44 99 TYR A C 1
ATOM 774 O O . TYR A 1 99 ? -9.272 -7.612 4.755 1.00 96.44 99 TYR A O 1
ATOM 782 N N . LEU A 1 100 ? -8.643 -6.404 6.545 1.00 96.56 100 LEU A N 1
ATOM 783 C CA . LEU A 1 100 ? -7.421 -5.869 5.959 1.00 96.56 100 LEU A CA 1
ATOM 784 C C . LEU A 1 100 ? -6.394 -6.975 5.702 1.00 96.56 100 LEU A C 1
ATOM 786 O O . LEU A 1 100 ? -5.803 -7.022 4.622 1.00 96.56 100 LEU A O 1
ATOM 790 N N . GLU A 1 101 ? -6.251 -7.914 6.640 1.00 96.81 101 GLU A N 1
ATOM 791 C CA . GLU A 1 101 ? -5.424 -9.105 6.442 1.00 96.81 101 GLU A CA 1
ATOM 792 C C . GLU A 1 101 ? -5.867 -9.923 5.221 1.00 96.81 101 GLU A C 1
ATOM 794 O O . GLU A 1 101 ? -5.035 -10.380 4.432 1.00 96.81 101 GLU A O 1
ATOM 799 N N . PHE A 1 102 ? -7.177 -10.139 5.061 1.00 96.81 102 PHE A N 1
ATOM 800 C CA . PHE A 1 102 ? -7.717 -10.905 3.939 1.00 96.81 102 PHE A CA 1
ATOM 801 C C . PHE A 1 102 ? -7.444 -10.214 2.600 1.00 96.81 102 PHE A C 1
ATOM 803 O O . PHE A 1 102 ? -7.000 -10.866 1.652 1.00 96.81 102 PHE A O 1
ATOM 810 N N . VAL A 1 103 ? -7.654 -8.896 2.529 1.00 96.31 103 VAL A N 1
ATOM 811 C CA . VAL A 1 103 ? -7.347 -8.097 1.334 1.00 96.31 103 VAL A CA 1
ATOM 812 C C . VAL A 1 103 ? -5.861 -8.191 0.986 1.00 96.31 103 VAL A C 1
ATOM 814 O O . VAL A 1 103 ? -5.521 -8.445 -0.170 1.00 96.31 103 VAL A O 1
ATOM 817 N N . ALA A 1 104 ? -4.973 -8.057 1.973 1.00 96.75 104 ALA A N 1
ATOM 818 C CA . ALA A 1 104 ? -3.535 -8.176 1.757 1.00 96.75 104 ALA A CA 1
ATOM 819 C C . ALA A 1 104 ? -3.137 -9.563 1.233 1.00 96.75 104 ALA A C 1
ATOM 821 O O . ALA A 1 104 ? -2.424 -9.657 0.236 1.00 96.75 104 ALA A O 1
ATOM 822 N N . LYS A 1 105 ? -3.666 -10.638 1.834 1.00 96.56 105 LYS A N 1
ATOM 823 C CA . LYS A 1 105 ? -3.436 -12.021 1.378 1.00 96.56 105 LYS A CA 1
ATOM 824 C C . LYS A 1 105 ? -3.956 -12.245 -0.047 1.00 96.56 105 LYS A C 1
ATOM 826 O O . LYS A 1 105 ? -3.314 -12.944 -0.828 1.00 96.56 105 LYS A O 1
ATOM 831 N N . ALA A 1 106 ? -5.090 -11.644 -0.410 1.00 95.56 106 ALA A N 1
ATOM 832 C CA . ALA A 1 106 ? -5.630 -11.725 -1.766 1.00 95.56 106 ALA A CA 1
ATOM 833 C C . ALA A 1 106 ? -4.739 -11.006 -2.793 1.00 95.56 106 ALA A C 1
ATOM 835 O O . ALA A 1 106 ? -4.524 -11.530 -3.885 1.00 95.56 106 ALA A O 1
ATOM 836 N N . PHE A 1 107 ? -4.196 -9.836 -2.449 1.00 93.94 107 PHE A N 1
ATOM 837 C CA . PHE A 1 107 ? -3.270 -9.105 -3.319 1.00 93.94 107 PHE A CA 1
ATOM 838 C C . PHE A 1 107 ? -1.941 -9.836 -3.484 1.00 93.94 107 PHE A C 1
ATOM 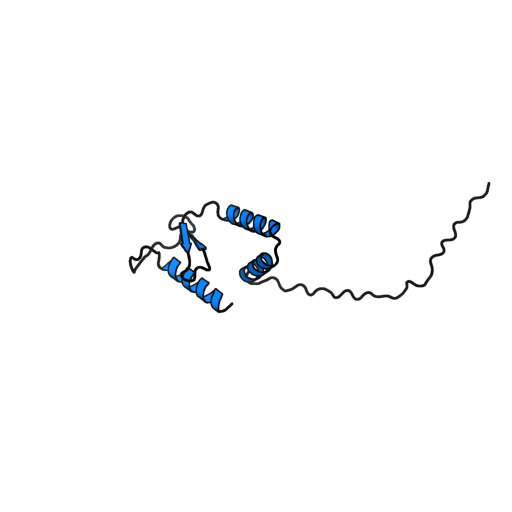840 O O . PHE A 1 107 ? -1.469 -9.983 -4.611 1.00 93.94 107 PHE A O 1
ATOM 847 N N . ASP A 1 108 ? -1.382 -10.354 -2.393 1.00 95.12 108 ASP A N 1
ATOM 848 C CA . ASP A 1 108 ? -0.163 -11.160 -2.442 1.00 95.12 108 ASP A CA 1
ATOM 849 C C . ASP A 1 108 ? -0.375 -12.400 -3.314 1.00 95.12 108 ASP A C 1
ATOM 851 O O . ASP A 1 108 ? 0.454 -12.703 -4.170 1.00 95.12 108 ASP A O 1
ATOM 855 N N . ARG A 1 109 ? -1.538 -13.057 -3.196 1.00 94.38 109 ARG A N 1
ATOM 856 C CA . ARG A 1 109 ? -1.876 -14.186 -4.064 1.00 94.38 109 ARG A CA 1
ATOM 857 C C . ARG A 1 109 ? -1.986 -13.784 -5.533 1.00 94.38 109 ARG A C 1
ATOM 859 O O . ARG A 1 109 ? -1.498 -14.520 -6.383 1.00 94.38 109 ARG A O 1
ATOM 866 N N . ALA A 1 110 ? -2.627 -12.655 -5.834 1.00 90.56 110 ALA A N 1
ATOM 867 C CA . ALA A 1 110 ? -2.755 -12.161 -7.203 1.00 90.56 110 ALA A CA 1
ATOM 868 C C . ALA A 1 110 ? -1.381 -11.879 -7.827 1.00 90.56 110 ALA A C 1
ATOM 870 O O . ALA A 1 110 ? -1.150 -12.241 -8.971 1.00 90.56 110 ALA A O 1
ATOM 871 N N . TRP A 1 111 ? -0.447 -11.317 -7.059 1.00 88.50 111 TRP A N 1
ATOM 872 C CA . TRP A 1 111 ? 0.921 -11.072 -7.521 1.00 88.50 111 TRP A CA 1
ATOM 873 C C . TRP A 1 111 ? 1.683 -12.346 -7.902 1.00 88.50 111 TRP A C 1
ATOM 875 O O . TRP A 1 111 ? 2.559 -12.314 -8.760 1.00 88.50 111 TRP A O 1
ATOM 885 N N . GLU A 1 112 ? 1.386 -13.470 -7.253 1.00 88.81 112 GLU A N 1
ATOM 886 C CA . GLU A 1 112 ? 2.027 -14.746 -7.577 1.00 88.81 112 GLU A CA 1
ATOM 887 C C . GLU A 1 112 ? 1.484 -15.402 -8.854 1.00 88.81 112 GLU A C 1
ATOM 889 O O . GLU A 1 112 ? 2.165 -16.264 -9.412 1.00 88.81 112 GLU A O 1
ATOM 894 N N . VAL A 1 113 ? 0.255 -15.079 -9.275 1.00 88.81 113 VAL A N 1
ATOM 895 C CA . VAL A 1 113 ? -0.453 -15.830 -10.332 1.00 88.81 113 VAL A CA 1
ATOM 896 C C . VAL A 1 113 ? -0.805 -15.035 -11.580 1.00 88.81 113 VAL A C 1
ATOM 898 O O . VAL A 1 113 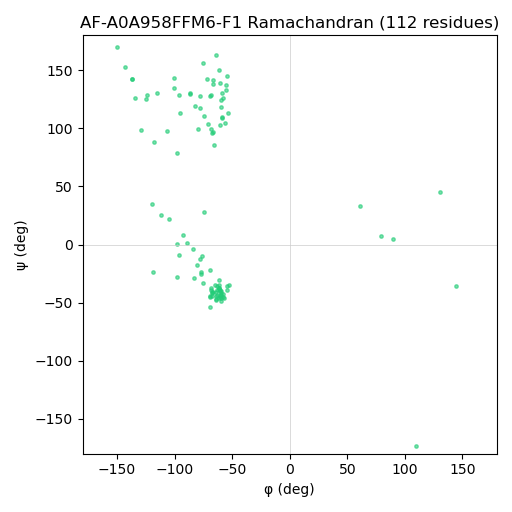? -1.000 -15.666 -12.618 1.00 88.81 113 VAL A O 1
ATOM 901 N N . GLU A 1 114 ? -0.909 -13.710 -11.481 1.00 77.19 114 GLU A N 1
ATOM 902 C CA . GLU A 1 114 ? -1.249 -12.793 -12.582 1.00 77.19 114 GLU A CA 1
ATOM 903 C C . GLU A 1 114 ? -0.010 -12.056 -13.103 1.00 77.19 114 GLU A C 1
ATOM 905 O O . GLU A 1 114 ? 0.129 -11.954 -14.344 1.00 77.19 114 GLU A O 1
#

pLDDT: mean 80.68, std 16.61, range [39.72, 97.0]

Foldseek 3Di:
DDDDDDPPPDPPPPPDDPPPPPPPPPDPDPPDCPVVVVVCCVPDDPVVVVVVVVVVVVVCVPFDDWDAAPVRPDIDTAACDDDRHDPPDDPPPPRDHPVVNVVSVVVVVVVVPD

Solvent-accessible surface area (backbone atoms only — not comparable to full-atom values): 7608 Å² total; per-residue (Å²): 136,88,81,85,82,82,79,85,80,74,78,90,82,82,81,83,78,84,76,79,68,77,76,75,76,78,72,75,79,70,92,58,66,61,64,60,51,50,52,53,55,71,73,42,51,76,68,55,46,49,51,55,52,50,56,51,54,63,75,46,72,81,64,83,42,75,47,69,23,93,83,67,86,44,80,45,72,46,42,73,62,74,94,84,35,47,72,72,60,45,92,83,70,82,86,55,31,51,62,58,54,51,53,32,53,52,51,52,50,45,71,77,75,111

Sequence (114 aa):
MLRPIIRNLFPAWLAGMVIFLPLAAQQPPPKCGMAHRLETYAAATPAERALLKENRRAQQQGLTETYLSPSGHFLIYYETSGIDAIPDYDRNSDGTPDYLEFVAKAFDRAWEVE